Protein 6AKM (pdb70)

Sequence (93 aa):
TMAIEKILTDAKTLLERLREHDAAAESSSLVDQSAALHRRVAAMRREAGTSTMEQLSQYLQEALHREQMLEQKLATLQRRLLAITQEASDTSWQALI

B-factor: mean 65.72, std 31.94, range [19.76, 164.47]

GO terms:
  GO:0035331 negative regulation of hippo signaling (P, IDA)
  GO:0030674 protein-macromolecule adaptor activity (F, IDA)
  GO:0090443 FAR/SIN/STRIPAK complex (C, IDA)
  GO:0005737 cytoplasm (C, EXP)
  GO:0005515 protein binding (F, IPI)
  GO:0005829 cytosol (C, TAS)
  GO:0031267 small GTPase binding (F, IPI)
  GO:0019901 protein kinase binding (F, IPI)

InterPro domains:
  IPR008555 SIKE family [PF05769] (2-187)
  IPR008555 SIKE family [PTHR12186] (1-202)

Radius of gyration: 20.67 Å; Cα contacts (8 Å, |Δi|>4): 55; chains: 2; bounding box: 66×19×20 Å

Structure (mmCIF, N/CA/C/O backbone):
data_6AKM
#
_entry.id   6AKM
#
_cell.length_a   66.763
_cell.length_b   66.763
_cell.length_c   61.353
_cell.angle_alpha   90.00
_cell.angle_beta   90.00
_cell.angle_gamma   120.00
#
_symmetry.space_group_name_H-M   'P 32 2 1'
#
loop_
_entity.id
_entity.type
_entity.pdbx_description
1 polymer 'Suppressor of IKBKE 1'
2 polymer 'Sarcolemmal membrane-associated protein'
3 non-polymer GLYCEROL
4 water water
#
loop_
_atom_site.group_PDB
_atom_site.id
_atom_site.type_symbol
_atom_site.label_atom_id
_atom_site.label_alt_id
_atom_site.label_comp_id
_atom_site.label_asym_id
_atom_site.label_entity_id
_atom_site.label_seq_id
_atom_site.pdbx_PDB_ins_code
_atom_site.Cartn_x
_atom_site.Cartn_y
_atom_site.Cartn_z
_atom_site.occupancy
_atom_site.B_iso_or_equiv
_atom_site.auth_seq_id
_atom_site.auth_comp_id
_atom_site.auth_asym_id
_atom_site.auth_atom_id
_atom_site.pdbx_PDB_model_num
ATOM 1 N N . THR A 1 2 ? -42.300 10.335 19.252 1.00 159.85 2 THR A N 1
ATOM 2 C CA . THR A 1 2 ? -42.474 9.182 20.127 1.00 157.96 2 THR A CA 1
ATOM 3 C C . THR A 1 2 ? -42.260 7.880 19.364 1.00 149.45 2 THR A C 1
ATOM 4 O O . THR A 1 2 ? -41.866 6.866 19.947 1.00 147.50 2 THR A O 1
ATOM 6 N N . MET A 1 3 ? -42.513 7.917 18.057 1.00 147.93 3 MET A N 1
ATOM 7 C CA . MET A 1 3 ? -42.433 6.711 17.249 1.00 143.18 3 MET A CA 1
ATOM 8 C C . MET A 1 3 ? -40.997 6.200 17.179 1.00 134.67 3 MET A C 1
ATOM 9 O O . MET A 1 3 ? -40.030 6.937 17.395 1.00 132.08 3 MET A O 1
ATOM 14 N N . ALA A 1 4 ? -40.915 4.948 16.803 1.00 130.76 4 ALA A N 1
ATOM 15 C CA . ALA A 1 4 ? -39.650 4.204 16.825 1.00 123.36 4 ALA A CA 1
ATOM 16 C C . ALA A 1 4 ? -38.645 4.745 15.823 1.00 118.32 4 ALA A C 1
ATOM 17 O O . ALA A 1 4 ? -37.548 5.115 16.251 1.00 113.45 4 ALA A O 1
ATOM 19 N N . ILE A 1 5 ? -38.985 4.712 14.565 1.00 119.70 5 ILE A N 1
ATOM 20 C CA . ILE A 1 5 ? -38.046 5.100 13.484 1.00 115.01 5 ILE A CA 1
ATOM 21 C C . ILE A 1 5 ? -37.392 6.444 13.764 1.00 114.82 5 ILE A C 1
ATOM 22 O O . ILE A 1 5 ? -36.296 6.592 13.357 1.00 109.96 5 ILE A O 1
ATOM 27 N N . GLU A 1 6 ? -38.019 7.368 14.445 1.00 120.39 6 GLU A N 1
ATOM 28 C CA . GLU A 1 6 ? -37.348 8.646 14.669 1.00 122.17 6 GLU A CA 1
ATOM 29 C C . GLU A 1 6 ? -35.959 8.448 15.280 1.00 117.59 6 GLU A C 1
ATOM 30 O O . GLU A 1 6 ? -35.005 9.138 14.904 1.00 112.08 6 GLU A O 1
ATOM 32 N N . LYS A 1 7 ? -35.824 7.499 16.213 1.00 116.52 7 LYS A N 1
ATOM 33 C CA . LYS A 1 7 ? -34.522 7.170 16.787 1.00 112.59 7 LYS A CA 1
ATOM 34 C C . LYS A 1 7 ? -33.734 6.166 15.950 1.00 106.15 7 LYS A C 1
ATOM 35 O O . LYS A 1 7 ? -32.497 6.200 15.971 1.00 104.24 7 LYS A O 1
ATOM 37 N N . ILE A 1 8 ? -34.402 5.263 15.229 1.00 101.19 8 ILE A N 1
ATOM 38 C CA . ILE A 1 8 ? -33.703 4.385 14.293 1.00 95.06 8 ILE A CA 1
ATOM 39 C C . ILE A 1 8 ? -33.085 5.179 13.150 1.00 96.47 8 ILE A C 1
ATOM 40 O O . ILE A 1 8 ? -31.873 5.090 12.917 1.00 95.15 8 ILE A O 1
ATOM 45 N N . LEU A 1 9 ? -33.895 5.962 12.433 1.00 97.64 9 LEU A N 1
ATOM 46 C CA . LEU A 1 9 ? -33.359 6.722 11.307 1.00 99.69 9 LEU A CA 1
ATOM 47 C C . LEU A 1 9 ? -32.180 7.586 11.735 1.00 94.40 9 LEU A C 1
ATOM 48 O O . LEU A 1 9 ? -31.183 7.684 11.010 1.00 90.02 9 LEU A O 1
ATOM 50 N N . THR A 1 10 ? -32.269 8.215 12.913 1.00 96.59 10 THR A N 1
ATOM 51 C CA . THR A 1 10 ? -31.141 9.004 13.402 1.00 94.62 10 THR A CA 1
ATOM 52 C C . THR A 1 10 ? -29.926 8.121 13.632 1.00 88.36 10 THR A C 1
ATOM 53 O O . THR A 1 10 ? -28.793 8.525 13.347 1.00 84.83 10 THR A O 1
ATOM 57 N N . ASP A 1 11 ? -30.149 6.906 14.146 1.00 87.50 11 ASP A N 1
ATOM 58 C CA . ASP A 1 11 ? -29.044 5.993 14.415 1.00 88.27 11 ASP A CA 1
ATOM 59 C C . ASP A 1 11 ? -28.420 5.493 13.119 1.00 85.35 11 ASP A C 1
ATOM 60 O O . ASP A 1 11 ? -27.187 5.468 12.988 1.00 72.05 11 ASP A O 1
ATOM 65 N N . ALA A 1 12 ? -29.254 5.111 12.144 1.00 78.54 12 ALA A N 1
ATOM 66 C CA . ALA A 1 12 ? -28.725 4.684 10.852 1.00 76.82 12 ALA A CA 1
ATOM 67 C C . ALA A 1 12 ? -27.998 5.825 10.148 1.00 75.72 12 ALA A C 1
ATOM 68 O O . ALA A 1 12 ? -26.940 5.613 9.543 1.00 70.10 12 ALA A O 1
ATOM 70 N N . LYS A 1 13 ? -28.550 7.043 10.211 1.00 78.61 13 LYS A N 1
ATOM 71 C CA . LYS A 1 13 ? -27.855 8.191 9.634 1.00 78.89 13 LYS A CA 1
ATOM 72 C C . LYS A 1 13 ? -26.531 8.450 10.349 1.00 75.31 13 LYS A C 1
ATOM 73 O O . LYS A 1 13 ? -25.542 8.843 9.718 1.00 72.50 13 LYS A O 1
ATOM 75 N N . THR A 1 14 ? -26.498 8.245 11.668 1.00 74.92 14 THR A N 1
ATOM 76 C CA . THR A 1 14 ? -25.273 8.473 12.427 1.00 78.65 14 THR A CA 1
ATOM 77 C C . THR A 1 14 ? -24.253 7.375 12.145 1.00 66.96 14 THR A C 1
ATOM 78 O O . THR A 1 14 ? -23.073 7.654 11.907 1.00 64.04 14 THR A O 1
ATOM 82 N N . LEU A 1 15 ? -24.706 6.118 12.189 1.00 66.44 15 LEU A N 1
ATOM 83 C CA . LEU A 1 15 ? -23.925 4.965 11.748 1.00 60.16 15 LEU A CA 1
ATOM 84 C C . LEU A 1 15 ? -23.278 5.212 10.393 1.00 69.47 15 LEU A C 1
ATOM 85 O O . LEU A 1 15 ? -22.070 5.000 10.214 1.00 57.86 15 LEU A O 1
ATOM 90 N N . LEU A 1 16 ? -23.991 5.673 9.397 1.00 61.06 16 LEU A N 1
ATOM 91 C CA . LEU A 1 16 ? -23.343 5.843 8.083 1.00 59.97 16 LEU A CA 1
ATOM 92 C C . LEU A 1 16 ? -22.408 7.029 8.131 1.00 68.76 16 LEU A C 1
ATOM 93 O O . LEU A 1 16 ? -21.429 6.986 7.490 1.00 58.49 16 LEU A O 1
ATOM 98 N N . GLU A 1 17 ? -22.720 8.044 8.833 1.00 64.27 17 GLU A N 1
ATOM 99 C CA . GLU A 1 17 ? -21.744 9.128 8.796 1.00 66.36 17 GLU A CA 1
ATOM 100 C C . GLU A 1 17 ? -20.447 8.743 9.512 1.00 67.45 17 GLU A C 1
ATOM 101 O O . GLU A 1 17 ? -19.359 9.121 9.073 1.00 58.24 17 GLU A O 1
ATOM 107 N N . ARG A 1 18 ? -20.526 8.011 10.620 1.00 57.26 18 ARG A N 1
ATOM 108 C CA . ARG A 1 18 ? -19.292 7.611 11.284 1.00 59.85 18 ARG A CA 1
ATOM 109 C C . ARG A 1 18 ? -18.500 6.657 10.414 1.00 58.17 18 ARG A C 1
ATOM 110 O O . ARG A 1 18 ? -17.269 6.713 10.397 1.00 58.09 18 ARG A O 1
ATOM 118 N N . LEU A 1 19 ? -19.186 5.780 9.675 1.00 54.03 19 LEU A N 1
ATOM 119 C CA . LEU A 1 19 ? -18.473 4.891 8.767 1.00 56.67 19 LEU A CA 1
ATOM 120 C C . LEU A 1 19 ? -17.736 5.690 7.703 1.00 55.98 19 LEU A C 1
ATOM 121 O O . LEU A 1 19 ? -16.614 5.347 7.324 1.00 44.07 19 LEU A O 1
ATOM 126 N N . ARG A 1 20 ? -18.334 6.779 7.234 1.00 51.48 20 ARG A N 1
ATOM 127 C CA . ARG A 1 20 ? -17.674 7.580 6.211 1.00 56.42 20 ARG A CA 1
ATOM 128 C C . ARG A 1 20 ? -16.408 8.234 6.750 1.00 66.19 20 ARG A C 1
ATOM 129 O O . ARG A 1 20 ? -15.346 8.158 6.119 1.00 59.73 20 ARG A O 1
ATOM 137 N N . GLU A 1 21 ? -16.488 8.873 7.924 1.00 60.42 21 GLU A N 1
ATOM 138 C CA . GLU A 1 21 ? -15.298 9.551 8.421 1.00 63.68 21 GLU A CA 1
ATOM 139 C C . GLU A 1 21 ? -14.247 8.550 8.877 1.00 55.37 21 GLU A C 1
ATOM 140 O O . GLU A 1 21 ? -13.053 8.862 8.883 1.00 47.32 21 GLU A O 1
ATOM 146 N N . HIS A 1 22 ? -14.658 7.338 9.240 1.00 47.60 22 HIS A N 1
ATOM 147 C CA . HIS A 1 22 ? -13.654 6.375 9.653 1.00 42.80 22 HIS A CA 1
ATOM 148 C C . HIS A 1 22 ? -13.084 5.626 8.459 1.00 47.12 22 HIS A C 1
ATOM 149 O O . HIS A 1 22 ? -11.940 5.158 8.515 1.00 43.45 22 HIS A O 1
ATOM 156 N N . ASP A 1 23 ? -13.851 5.520 7.374 1.00 46.15 23 ASP A N 1
ATOM 157 C CA . ASP A 1 23 ? -13.286 5.027 6.128 1.00 42.04 23 ASP A CA 1
ATOM 158 C C . ASP A 1 23 ? -12.238 5.993 5.592 1.00 50.47 23 ASP A C 1
ATOM 159 O O . ASP A 1 23 ? -11.207 5.565 5.061 1.00 44.13 23 ASP A O 1
ATOM 164 N N . ALA A 1 24 ? -12.450 7.296 5.772 1.00 48.65 24 ALA A N 1
ATOM 165 C CA . ALA A 1 24 ? -11.382 8.243 5.468 1.00 44.36 24 ALA A CA 1
ATOM 166 C C . ALA A 1 24 ? -10.190 8.042 6.394 1.00 51.02 24 ALA A C 1
ATOM 167 O O . ALA A 1 24 ? -9.037 8.081 5.951 1.00 58.45 24 ALA A O 1
ATOM 169 N N . ALA A 1 25 ? -10.441 7.833 7.687 1.00 51.22 25 ALA A N 1
ATOM 170 C CA . ALA A 1 25 ? -9.332 7.604 8.608 1.00 46.41 25 ALA A CA 1
ATOM 171 C C . ALA A 1 25 ? -8.504 6.401 8.177 1.00 39.86 25 ALA A C 1
ATOM 172 O O . ALA A 1 25 ? -7.272 6.415 8.274 1.00 41.28 25 ALA A O 1
ATOM 174 N N . ALA A 1 26 ? -9.164 5.345 7.706 1.00 37.39 26 ALA A N 1
ATOM 175 C CA . ALA A 1 26 ? -8.420 4.184 7.244 1.00 38.52 26 ALA A CA 1
ATOM 176 C C . ALA A 1 26 ? -7.607 4.525 6.009 1.00 37.99 26 ALA A C 1
ATOM 177 O O . ALA A 1 26 ? -6.513 3.986 5.813 1.00 34.76 26 ALA A O 1
ATOM 179 N N . GLU A 1 27 ? -8.138 5.403 5.161 1.00 34.54 27 GLU A N 1
ATOM 180 C CA . GLU A 1 27 ? -7.390 5.822 3.988 1.00 38.04 27 GLU A CA 1
ATOM 181 C C . GLU A 1 27 ? -6.107 6.528 4.386 1.00 39.62 27 GLU A C 1
ATOM 182 O O . GLU A 1 27 ? -5.046 6.279 3.795 1.00 35.62 27 GLU A O 1
ATOM 188 N N A SER A 1 28 ? -6.162 7.414 5.383 0.37 36.68 28 SER A N 1
ATOM 189 N N B SER A 1 28 ? -6.161 7.418 5.379 0.38 36.72 28 S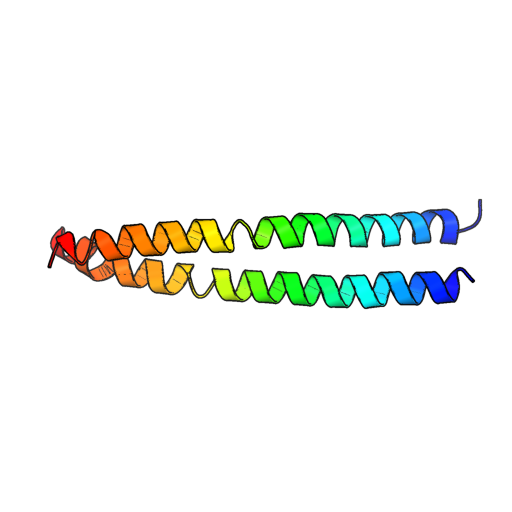ER A N 1
ATOM 190 N N C SER A 1 28 ? -6.164 7.409 5.387 0.25 36.45 28 SER A N 1
ATOM 191 C CA A SER A 1 28 ? -4.947 8.072 5.841 0.37 34.56 28 SER A CA 1
ATOM 192 C CA B SER A 1 28 ? -4.940 8.070 5.831 0.38 34.52 28 SER A CA 1
ATOM 193 C CA C SER A 1 28 ? -4.952 8.073 5.844 0.25 34.83 28 SER A CA 1
ATOM 194 C C A SER A 1 28 ? -3.992 7.081 6.494 0.37 31.98 28 SER A C 1
ATOM 195 C C B SER A 1 28 ? -3.990 7.077 6.487 0.38 31.92 28 SER A C 1
ATOM 196 C C C SER A 1 28 ? -3.994 7.085 6.496 0.25 32.31 28 SER A C 1
ATOM 197 O O A SER A 1 28 ? -2.772 7.261 6.424 0.37 34.95 28 SER A O 1
ATOM 198 O O B SER A 1 28 ? -2.769 7.250 6.412 0.38 34.91 28 SER A O 1
ATOM 199 O O C SER A 1 28 ? -2.775 7.270 6.430 0.25 34.41 28 SER A O 1
ATOM 206 N N . LEU A 1 29 ? -4.524 6.034 7.133 1.00 27.65 29 LEU A N 1
ATOM 207 C CA . LEU A 1 29 ? -3.662 4.987 7.663 1.00 27.98 29 LEU A CA 1
ATOM 208 C C . LEU A 1 29 ? -2.915 4.274 6.553 1.00 25.11 29 LEU A C 1
ATOM 209 O O . LEU A 1 29 ? -1.734 3.934 6.715 1.00 25.11 29 LEU A O 1
ATOM 214 N N . VAL A 1 30 ? -3.586 4.040 5.417 1.00 24.70 30 VAL A N 1
ATOM 215 C CA . VAL A 1 30 ? -2.918 3.362 4.316 1.00 25.11 30 VAL A CA 1
ATOM 216 C C . VAL A 1 30 ? -1.685 4.152 3.923 1.00 27.74 30 VAL A C 1
ATOM 217 O O . VAL A 1 30 ? -0.574 3.608 3.849 1.00 31.54 30 VAL A O 1
ATOM 221 N N . ASP A 1 31 ? -1.840 5.476 3.802 1.00 26.98 31 ASP A N 1
ATOM 222 C CA . ASP A 1 31 ? -0.715 6.301 3.378 1.00 27.86 31 ASP A CA 1
ATOM 223 C C . ASP A 1 31 ? 0.341 6.388 4.467 1.00 24.82 31 ASP A C 1
ATOM 224 O O . ASP A 1 31 ? 1.541 6.395 4.163 1.00 28.38 31 ASP A O 1
ATOM 229 N N . GLN A 1 32 ? -0.085 6.412 5.741 1.00 23.73 32 GLN A N 1
ATOM 230 C CA . GLN A 1 32 ? 0.866 6.345 6.850 1.00 25.76 32 GLN A CA 1
ATOM 231 C C . GLN A 1 32 ? 1.751 5.110 6.715 1.00 26.54 32 GLN A C 1
ATOM 232 O O . GLN A 1 32 ? 2.987 5.188 6.770 1.00 28.84 32 GLN A O 1
ATOM 238 N N . SER A 1 33 ? 1.128 3.947 6.532 1.00 24.67 33 SER A N 1
ATOM 239 C CA . SER A 1 33 ? 1.932 2.727 6.523 1.00 31.13 33 SER A CA 1
ATOM 240 C C . SER A 1 33 ? 2.759 2.619 5.256 1.00 19.76 33 SER A C 1
ATOM 241 O O . SER A 1 33 ? 3.847 2.051 5.293 1.00 25.47 33 SER A O 1
ATOM 244 N N . ALA A 1 34 ? 2.266 3.169 4.139 1.00 21.10 34 ALA A N 1
ATOM 245 C CA . ALA A 1 34 ? 3.055 3.214 2.912 1.00 24.69 34 ALA A CA 1
ATOM 246 C C . ALA A 1 34 ? 4.308 4.059 3.095 1.00 30.91 34 ALA A C 1
ATOM 247 O O . ALA A 1 34 ? 5.389 3.673 2.631 1.00 26.27 34 ALA A O 1
ATOM 249 N N . ALA A 1 35 ? 4.185 5.207 3.777 1.00 29.46 35 ALA A N 1
ATOM 250 C CA . ALA A 1 35 ? 5.361 6.042 4.051 1.00 34.66 35 ALA A CA 1
ATOM 251 C C . ALA A 1 35 ? 6.346 5.301 4.937 1.00 32.95 35 ALA A C 1
ATOM 252 O O . ALA A 1 35 ? 7.566 5.386 4.746 1.00 28.97 35 ALA A O 1
ATOM 254 N N . LEU A 1 36 ? 5.829 4.563 5.910 1.00 25.55 36 LEU A N 1
ATOM 255 C CA . LEU A 1 36 ? 6.691 3.742 6.746 1.00 30.45 36 LEU A CA 1
ATOM 256 C C . LEU A 1 36 ? 7.356 2.649 5.924 1.00 26.71 36 LEU A C 1
ATOM 257 O O . LEU A 1 36 ? 8.557 2.397 6.071 1.00 29.05 36 LEU A O 1
ATOM 262 N N . HIS A 1 37 ? 6.590 1.996 5.045 1.00 27.64 37 HIS A N 1
ATOM 263 C CA . HIS A 1 37 ? 7.178 1.001 4.163 1.00 25.38 37 HIS A CA 1
ATOM 264 C C . H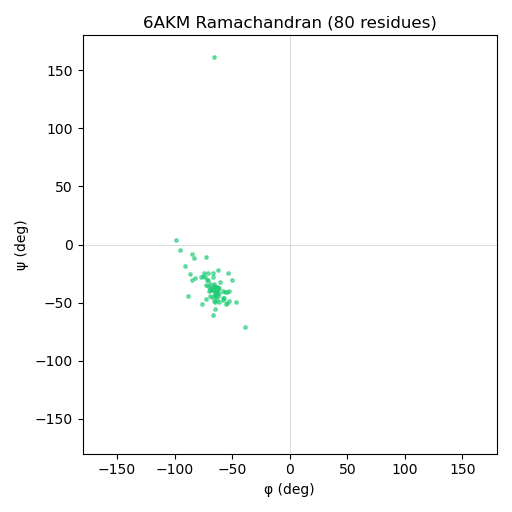IS A 1 37 ? 8.339 1.607 3.383 1.00 36.84 37 HIS A C 1
ATOM 265 O O . HIS A 1 37 ? 9.437 1.043 3.337 1.00 31.76 37 HIS A O 1
ATOM 272 N N . ARG A 1 38 ? 8.102 2.766 2.756 1.00 28.82 38 ARG A N 1
ATOM 273 C CA . ARG A 1 38 ? 9.160 3.417 1.990 1.00 39.69 38 ARG A CA 1
ATOM 274 C C . ARG A 1 38 ? 10.383 3.666 2.859 1.00 34.39 38 ARG A C 1
ATOM 275 O O . ARG A 1 38 ? 11.522 3.474 2.417 1.00 37.30 38 ARG A O 1
ATOM 283 N N . ARG A 1 39 ? 10.170 4.089 4.103 1.00 29.24 39 ARG A N 1
ATOM 284 C CA . ARG A 1 39 ? 11.324 4.411 4.925 1.00 29.61 39 ARG A CA 1
ATOM 285 C C . ARG A 1 39 ? 12.096 3.147 5.297 1.00 32.83 39 ARG A C 1
ATOM 286 O O . ARG A 1 39 ? 13.328 3.140 5.249 1.00 37.80 39 ARG A O 1
ATOM 294 N N . VAL A 1 40 ? 11.396 2.055 5.618 1.00 35.36 40 VAL A N 1
ATOM 295 C CA . VAL A 1 40 ? 12.089 0.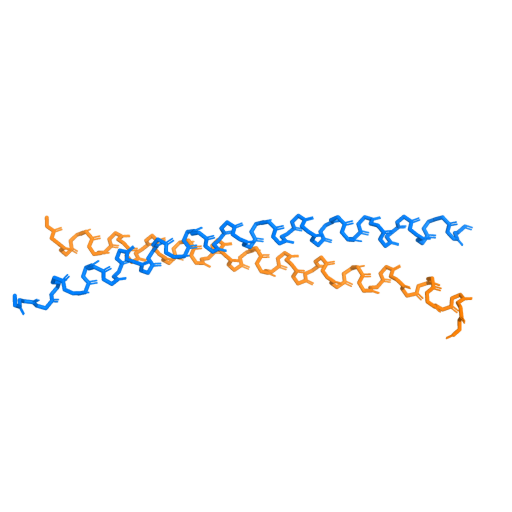817 5.976 1.00 34.55 40 VAL A CA 1
ATOM 296 C C . VAL A 1 40 ? 12.829 0.247 4.767 1.00 42.94 40 VAL A C 1
ATOM 297 O O . VAL A 1 40 ? 13.964 -0.226 4.885 1.00 38.47 40 VAL A O 1
ATOM 301 N N . ALA A 1 41 ? 12.222 0.322 3.580 1.00 38.63 41 ALA A N 1
ATOM 302 C CA . ALA A 1 41 ? 12.880 -0.195 2.386 1.00 36.68 41 ALA A CA 1
ATOM 303 C C . ALA A 1 41 ? 14.109 0.634 2.032 1.00 39.38 41 ALA A C 1
ATOM 304 O O . ALA A 1 41 ? 15.127 0.091 1.582 1.00 48.29 41 ALA A O 1
ATOM 306 N N . ALA A 1 42 ? 14.033 1.949 2.228 1.00 36.48 42 ALA A N 1
ATOM 307 C CA . ALA A 1 42 ? 15.182 2.803 1.949 1.00 46.41 42 ALA A CA 1
ATOM 308 C C . ALA A 1 42 ? 16.313 2.575 2.951 1.00 51.66 42 ALA A C 1
ATOM 309 O O . ALA A 1 42 ? 17.489 2.669 2.579 1.00 57.62 42 ALA A O 1
ATOM 311 N N . MET A 1 43 ? 15.990 2.277 4.216 1.00 50.42 43 MET A N 1
ATOM 312 C CA . MET A 1 43 ? 17.039 1.882 5.154 1.00 53.94 43 MET A CA 1
ATOM 313 C C . MET A 1 43 ? 17.703 0.590 4.694 1.00 56.08 43 MET A C 1
ATOM 314 O O . MET A 1 43 ? 18.928 0.452 4.766 1.00 59.22 43 MET A O 1
ATOM 319 N N A ARG A 1 44 ? 16.953 -0.339 4.171 0.51 60.35 44 ARG A N 1
ATOM 320 N N B ARG A 1 44 ? 16.951 -0.338 4.168 0.49 60.27 44 ARG A N 1
ATOM 321 C CA A ARG A 1 44 ? 17.579 -1.605 3.741 0.51 60.89 44 ARG A CA 1
ATOM 322 C CA B ARG A 1 44 ? 17.554 -1.617 3.735 0.49 60.97 44 ARG A CA 1
ATOM 323 C C A ARG A 1 44 ? 18.436 -1.367 2.504 0.51 66.09 44 ARG A C 1
ATOM 324 C C B ARG A 1 44 ? 18.419 -1.391 2.498 0.49 66.04 44 ARG A C 1
ATOM 325 O O A ARG A 1 44 ? 19.633 -1.512 2.610 0.51 68.45 44 ARG A O 1
ATOM 326 O O B ARG A 1 44 ? 19.618 -1.532 2.621 0.49 68.43 44 ARG A O 1
ATOM 341 N N . GLU A 1 45 ? 17.908 -0.682 1.529 1.00 62.75 45 GLU A N 1
ATOM 342 C CA . GLU A 1 45 ? 18.727 -0.446 0.344 1.00 71.00 45 GLU A CA 1
ATOM 343 C C . GLU A 1 45 ? 19.968 0.379 0.671 1.00 76.82 45 GLU A C 1
ATOM 344 O O . GLU A 1 45 ? 21.032 0.157 0.076 1.00 79.35 45 GLU A O 1
ATOM 346 N N . ALA A 1 46 ? 19.866 1.323 1.614 1.00 72.87 46 ALA A N 1
ATOM 347 C CA . ALA A 1 46 ? 21.045 2.082 2.027 1.00 73.27 46 ALA A CA 1
ATOM 348 C C . ALA A 1 46 ? 22.003 1.256 2.875 1.00 75.22 46 ALA A C 1
ATOM 349 O O . ALA A 1 46 ? 23.127 1.707 3.127 1.00 86.73 46 ALA A O 1
ATOM 351 N N . GLY A 1 47 ? 21.590 0.073 3.321 1.00 68.99 47 GLY A N 1
ATOM 352 C CA . GLY A 1 47 ? 22.474 -0.882 3.954 1.00 78.50 47 GLY A CA 1
ATOM 353 C C . GLY A 1 47 ? 22.974 -1.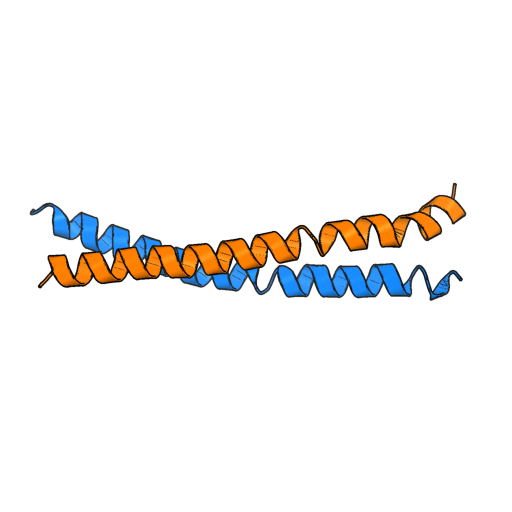987 3.048 1.00 85.04 47 GLY A C 1
ATOM 354 O O . GLY A 1 47 ? 23.673 -2.888 3.527 1.00 90.94 47 GLY A O 1
ATOM 355 N N . THR A 1 48 ? 22.642 -1.953 1.759 1.00 89.11 48 THR A N 1
ATOM 356 C CA . THR A 1 48 ? 23.029 -2.995 0.809 1.00 95.10 48 THR A CA 1
ATOM 357 C C . THR A 1 48 ? 24.228 -2.544 -0.022 1.00 88.90 48 THR A C 1
ATOM 358 O O . THR A 1 48 ? 25.238 -3.242 -0.095 1.00 98.20 48 THR A O 1
ATOM 362 N N . SER B 2 1 ? -40.667 8.569 1.704 1.00 153.83 163 SER B N 1
ATOM 363 C CA . SER B 2 1 ? -40.884 7.320 2.420 1.00 152.72 163 SER B CA 1
ATOM 364 C C . SER B 2 1 ? -39.687 6.999 3.296 1.00 144.23 163 SER B C 1
ATOM 365 O O . SER B 2 1 ? -38.552 6.957 2.820 1.00 138.44 163 SER B O 1
ATOM 368 N N . THR B 2 2 ? -39.935 6.768 4.585 1.00 143.90 164 THR B N 1
ATOM 369 C CA . THR B 2 2 ? -38.827 6.455 5.478 1.00 136.55 164 THR B CA 1
ATOM 370 C C . THR B 2 2 ? -38.299 5.039 5.260 1.00 133.00 164 THR B C 1
ATOM 371 O O . THR B 2 2 ? -37.116 4.782 5.496 1.00 126.27 164 THR B O 1
ATOM 375 N N . MET B 2 3 ? -39.139 4.113 4.801 1.00 137.82 165 MET B N 1
ATOM 376 C CA . MET B 2 3 ? -38.671 2.747 4.597 1.00 135.29 165 MET B CA 1
ATOM 377 C C . MET B 2 3 ? -38.002 2.533 3.245 1.00 133.23 165 MET B C 1
ATOM 378 O O . MET B 2 3 ? -37.465 1.445 2.997 1.00 130.84 165 MET B O 1
ATOM 383 N N . GLU B 2 4 ? -38.055 3.522 2.360 1.00 134.79 166 GLU B N 1
ATOM 384 C CA . GLU B 2 4 ? -37.167 3.559 1.214 1.00 131.77 166 GLU B CA 1
ATOM 385 C C . GLU B 2 4 ? -35.886 4.316 1.516 1.00 124.52 166 GLU B C 1
ATOM 386 O O . GLU B 2 4 ? -34.905 4.144 0.794 1.00 120.58 166 GLU B O 1
ATOM 388 N N . GLN B 2 5 ? -35.880 5.137 2.566 1.00 123.19 167 GLN B N 1
ATOM 389 C CA . GLN B 2 5 ? -34.743 5.962 2.940 1.00 117.30 167 GLN B CA 1
ATOM 390 C C . GLN B 2 5 ? -33.805 5.208 3.878 1.00 111.05 167 GLN B C 1
ATOM 391 O O . GLN B 2 5 ? -32.576 5.248 3.711 1.00 105.32 167 GLN B O 1
ATOM 397 N N . LEU B 2 6 ? -34.385 4.517 4.859 1.00 112.64 168 LEU B N 1
ATOM 398 C CA . LEU B 2 6 ? -33.759 3.392 5.535 1.00 108.68 168 LEU B CA 1
ATOM 399 C C . LEU B 2 6 ? -32.965 2.510 4.593 1.00 106.66 168 LEU B C 1
ATOM 400 O O . LEU B 2 6 ? -31.729 2.480 4.647 1.00 99.67 168 LEU B O 1
ATOM 405 N N . SER B 2 7 ? -33.684 1.771 3.745 1.00 110.05 169 SER B N 1
ATOM 406 C CA . SER B 2 7 ? -33.076 0.756 2.895 1.00 109.72 169 SER B CA 1
ATOM 407 C C . SER B 2 7 ? -31.924 1.339 2.082 1.00 103.76 169 SER B C 1
ATOM 408 O O . SER B 2 7 ? -31.013 0.606 1.684 1.00 100.32 169 SER B O 1
ATOM 411 N N . GLN B 2 8 ? -31.946 2.658 1.856 1.00 104.00 170 GLN B N 1
ATOM 412 C CA . GLN B 2 8 ? -30.811 3.323 1.222 1.00 99.71 170 GLN B CA 1
ATOM 413 C C . GLN B 2 8 ? -29.652 3.494 2.202 1.00 93.08 170 GLN B C 1
ATOM 414 O O . GLN B 2 8 ? -28.515 3.128 1.890 1.00 88.51 170 GLN B O 1
ATOM 416 N N . TYR B 2 9 ? -29.922 4.061 3.386 1.00 92.99 171 TYR B N 1
ATOM 417 C CA . TYR B 2 9 ? -28.891 4.244 4.407 1.00 87.60 171 TYR B CA 1
ATOM 418 C C . TYR B 2 9 ? -28.165 2.937 4.694 1.00 90.66 171 TYR B C 1
ATOM 419 O O . TYR B 2 9 ? -26.928 2.885 4.722 1.00 78.92 171 TYR B O 1
ATOM 428 N N . LEU B 2 10 ? -28.929 1.867 4.915 1.00 87.00 172 LEU B N 1
ATOM 429 C CA . LEU B 2 10 ? -28.326 0.582 5.244 1.00 84.51 172 LEU B CA 1
ATOM 430 C C . LEU B 2 10 ? -27.508 0.044 4.080 1.00 84.09 172 LEU B C 1
ATOM 431 O O . LEU B 2 10 ? -26.352 -0.358 4.256 1.00 77.66 172 LEU B O 1
ATOM 436 N N . GLN B 2 11 ? -28.096 0.021 2.882 1.00 86.02 173 GLN B N 1
ATOM 437 C CA . GLN B 2 11 ? -27.366 -0.485 1.726 1.00 85.39 173 GLN B CA 1
ATOM 438 C C . GLN B 2 11 ? -26.101 0.328 1.455 1.00 79.55 173 GLN B C 1
ATOM 439 O O . GLN B 2 11 ? -25.103 -0.218 0.970 1.00 76.60 173 GLN B O 1
ATOM 445 N N . GLU B 2 12 ? -26.123 1.625 1.755 1.00 78.85 174 GLU B N 1
ATOM 446 C CA . GLU B 2 12 ? -24.943 2.448 1.566 1.00 74.49 174 GLU B CA 1
ATOM 447 C C . GLU B 2 12 ? -23.969 2.330 2.732 1.00 69.43 174 GLU B C 1
ATOM 448 O O . GLU B 2 12 ? -22.757 2.467 2.531 1.00 67.88 174 GLU B O 1
ATOM 452 N N . ALA B 2 13 ? -24.468 2.055 3.938 1.00 70.08 175 ALA B N 1
ATOM 453 C CA . ALA B 2 13 ? -23.581 1.724 5.043 1.00 66.09 175 ALA B CA 1
ATOM 454 C C . ALA B 2 13 ? -22.876 0.396 4.794 1.00 68.40 175 ALA B C 1
ATOM 455 O O . ALA B 2 13 ? -21.689 0.247 5.111 1.00 59.89 175 ALA B O 1
ATOM 457 N N . LEU B 2 14 ? -23.581 -0.578 4.211 1.00 67.36 176 LEU B N 1
ATOM 458 C CA . LEU B 2 14 ? -22.912 -1.825 3.856 1.00 66.14 176 LEU B CA 1
ATOM 459 C C . LEU B 2 14 ? -21.855 -1.592 2.784 1.00 71.26 176 LEU B C 1
ATOM 460 O O . LEU B 2 14 ? -20.755 -2.155 2.852 1.00 64.90 176 LEU B O 1
ATOM 465 N N . HIS B 2 15 ? -22.158 -0.758 1.793 1.00 64.97 177 HIS B N 1
ATOM 466 C CA . HIS B 2 15 ? -21.169 -0.483 0.766 1.00 66.84 177 HIS B CA 1
ATOM 467 C C . HIS B 2 15 ? -19.941 0.197 1.361 1.00 65.90 177 HIS B C 1
ATOM 468 O O . HIS B 2 15 ? -18.801 -0.206 1.094 1.00 54.77 177 HIS B O 1
ATOM 475 N N . ARG B 2 16 ? -20.154 1.225 2.185 1.00 62.22 178 ARG B N 1
ATOM 476 C CA . ARG B 2 16 ? -19.021 1.956 2.736 1.00 59.70 178 ARG B CA 1
ATOM 477 C C . ARG B 2 16 ? -18.208 1.084 3.676 1.00 54.45 178 ARG B C 1
ATOM 478 O O . ARG B 2 16 ? -16.991 1.282 3.814 1.00 54.30 178 ARG B O 1
ATOM 486 N N . GLU B 2 17 ? -18.847 0.100 4.302 1.00 51.62 179 GLU B N 1
ATOM 487 C CA . GLU B 2 17 ? -18.114 -0.764 5.210 1.00 57.52 179 GLU B CA 1
ATOM 488 C C . GLU B 2 17 ? -17.273 -1.777 4.434 1.00 57.64 179 GLU B C 1
ATOM 489 O O . GLU B 2 17 ? -16.222 -2.209 4.913 1.00 52.08 179 GLU B O 1
ATOM 495 N N . GLN B 2 18 ? -17.695 -2.154 3.226 1.00 50.42 180 GLN B N 1
ATOM 496 C CA . GLN B 2 18 ? -16.808 -2.951 2.379 1.00 59.24 180 GLN B CA 1
ATOM 497 C C . GLN B 2 18 ? -15.633 -2.125 1.857 1.00 55.63 180 GLN B C 1
ATOM 498 O O . GLN B 2 18 ? -14.553 -2.677 1.610 1.00 54.30 180 GLN B O 1
ATOM 504 N N . MET B 2 19 ? -15.833 -0.818 1.659 1.00 47.96 181 MET B N 1
ATOM 505 C CA . MET B 2 19 ? -14.728 0.083 1.338 1.00 48.70 181 MET B CA 1
ATOM 506 C C . MET B 2 19 ? -13.714 0.091 2.470 1.00 48.53 181 MET B C 1
ATOM 507 O O . MET B 2 19 ? -12.512 -0.08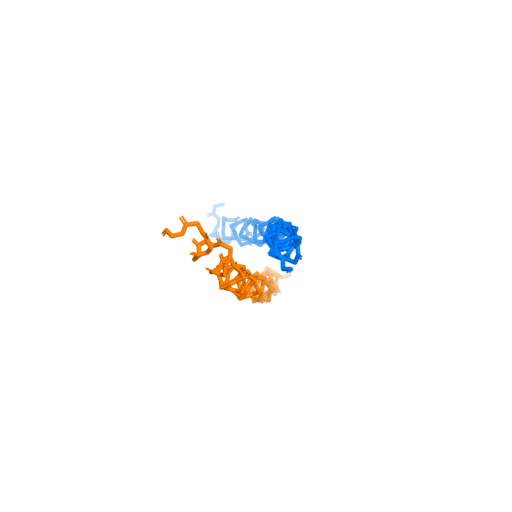8 2.252 1.00 43.61 181 MET B O 1
ATOM 512 N N . LEU B 2 20 ? -14.202 0.266 3.698 1.00 39.87 182 LEU B N 1
ATOM 513 C CA . LEU B 2 20 ? -13.331 0.268 4.858 1.00 37.81 182 LEU B CA 1
ATOM 514 C C . LEU B 2 20 ? -12.535 -1.029 4.950 1.00 37.95 182 LEU B C 1
ATOM 515 O O . LEU B 2 20 ? -11.319 -0.994 5.165 1.00 43.06 182 LEU B O 1
ATOM 520 N N . GLU B 2 21 ? -13.197 -2.179 4.770 1.00 42.71 183 GLU B N 1
ATOM 521 C CA . GLU B 2 21 ? -12.491 -3.455 4.874 1.00 43.47 183 GLU B CA 1
ATOM 522 C C . GLU B 2 21 ? -11.394 -3.568 3.818 1.00 43.85 183 GLU B C 1
ATOM 523 O O . GLU B 2 21 ? -10.306 -4.084 4.096 1.00 44.35 183 GLU B O 1
ATOM 529 N N . GLN B 2 22 ? -11.650 -3.072 2.646 1.00 37.24 184 GLN B N 1
ATOM 530 C CA . GLN B 2 22 ? -10.647 -3.106 1.578 1.00 38.33 184 GLN B CA 1
ATOM 531 C C . GLN B 2 22 ? -9.454 -2.274 2.036 1.00 42.95 184 GLN B C 1
ATOM 532 O O . GLN B 2 22 ? -8.406 -2.670 1.769 1.00 40.70 184 GLN B O 1
ATOM 538 N N . LYS B 2 23 ? -9.652 -1.198 2.724 1.00 33.12 185 LYS B N 1
ATOM 539 C CA . LYS B 2 23 ? -8.501 -0.462 3.236 1.00 35.24 185 LYS B CA 1
ATOM 540 C C . LYS B 2 23 ? -7.799 -1.245 4.333 1.00 28.44 185 LYS B C 1
ATOM 541 O O . LYS B 2 23 ? -6.560 -1.280 4.376 1.00 29.70 185 LYS B O 1
ATOM 547 N N . LEU B 2 24 ? -8.556 -1.913 5.211 1.00 30.02 186 LEU B N 1
ATOM 548 C CA . LEU B 2 24 ? -7.903 -2.689 6.266 1.00 34.62 186 LEU B CA 1
ATOM 549 C C . LEU B 2 24 ? -7.078 -3.820 5.673 1.00 42.72 186 LEU B C 1
ATOM 550 O O . LEU B 2 24 ? -5.977 -4.117 6.156 1.00 35.00 186 LEU B O 1
ATOM 555 N N . ALA B 2 25 ? -7.595 -4.461 4.617 1.00 30.39 187 ALA B N 1
ATOM 556 C CA . ALA B 2 25 ? -6.838 -5.529 3.974 1.00 35.72 187 ALA B CA 1
ATOM 557 C C . ALA B 2 25 ? -5.560 -4.982 3.338 1.00 28.92 187 ALA B C 1
ATOM 558 O O . ALA B 2 25 ? -4.509 -5.624 3.385 1.00 36.26 187 ALA B O 1
ATOM 560 N N . THR B 2 26 ? -5.621 -3.788 2.759 1.00 28.02 188 THR B N 1
ATOM 561 C CA . THR B 2 26 ? -4.408 -3.183 2.221 1.00 29.81 188 THR B CA 1
ATOM 562 C C . THR B 2 26 ? -3.422 -2.876 3.337 1.00 27.38 188 THR B C 1
ATOM 563 O O . THR B 2 26 ? -2.214 -3.083 3.190 1.00 25.22 188 THR B O 1
ATOM 567 N N . LEU B 2 27 ? -3.926 -2.394 4.465 1.00 26.38 189 LEU B N 1
ATOM 568 C CA . LEU B 2 27 ? -3.067 -2.168 5.618 1.00 23.37 189 LEU B CA 1
ATOM 569 C C . LEU B 2 27 ? -2.363 -3.442 6.044 1.00 23.80 18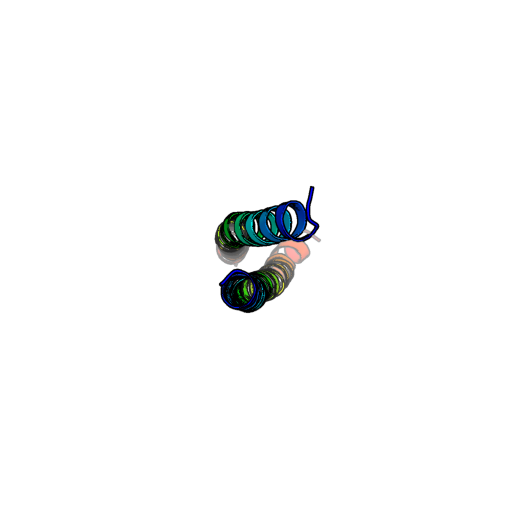9 LEU B C 1
ATO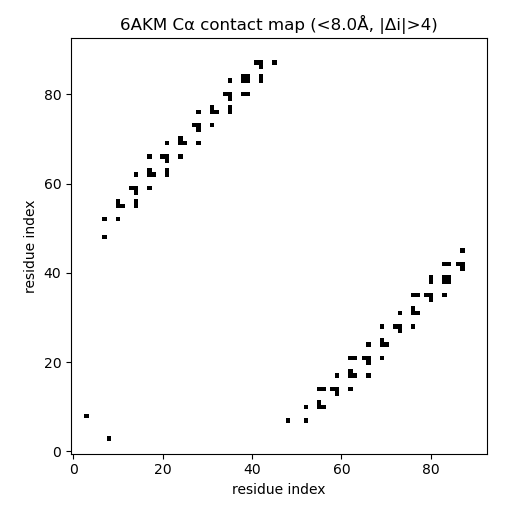M 570 O O . LEU B 2 27 ? -1.153 -3.437 6.286 1.00 23.15 189 LEU B O 1
ATOM 575 N N . GLN B 2 28 ? -3.113 -4.546 6.162 1.00 25.40 190 GLN B N 1
ATOM 576 C CA . GLN B 2 28 ? -2.502 -5.790 6.621 1.00 27.90 190 GLN B CA 1
ATOM 577 C C . GLN B 2 28 ? -1.323 -6.171 5.739 1.00 27.41 190 GLN B C 1
ATOM 578 O O . GLN B 2 28 ? -0.260 -6.546 6.241 1.00 27.97 190 GLN B O 1
ATOM 584 N N A ARG B 2 29 ? -1.491 -6.076 4.418 0.50 26.28 191 ARG B N 1
ATOM 585 N N B ARG B 2 29 ? -1.490 -6.064 4.420 0.50 26.26 191 ARG B N 1
ATOM 586 C CA A ARG B 2 29 ? -0.423 -6.463 3.508 0.50 26.52 191 ARG B CA 1
ATOM 587 C CA B ARG B 2 29 ? -0.433 -6.460 3.503 0.50 26.53 191 ARG B CA 1
ATOM 588 C C A ARG B 2 29 ? 0.723 -5.460 3.520 0.50 30.81 191 ARG B C 1
ATOM 589 C C B ARG B 2 29 ? 0.715 -5.458 3.491 0.50 30.67 191 ARG B C 1
ATOM 590 O O A ARG B 2 29 ? 1.889 -5.858 3.406 0.50 29.76 191 ARG B O 1
ATOM 591 O O B ARG B 2 29 ? 1.877 -5.856 3.341 0.50 30.21 191 ARG B O 1
ATOM 606 N N . LEU B 2 30 ? 0.427 -4.166 3.672 1.00 23.90 192 LEU B N 1
ATOM 607 C CA . LEU B 2 30 ? 1.507 -3.190 3.738 1.00 24.43 192 LEU B CA 1
ATOM 608 C C . LEU B 2 30 ? 2.346 -3.402 4.988 1.00 28.33 192 LEU B C 1
ATOM 609 O O . LEU B 2 30 ? 3.580 -3.307 4.940 1.00 23.38 192 LEU B O 1
ATOM 614 N N . LEU B 2 31 ? 1.693 -3.700 6.117 1.00 22.52 193 LEU B N 1
ATOM 615 C CA . LEU B 2 31 ? 2.444 -3.964 7.337 1.00 27.32 193 LEU B CA 1
ATOM 616 C C . LEU B 2 31 ? 3.274 -5.234 7.201 1.00 35.79 193 LEU B C 1
ATOM 617 O O . LEU B 2 31 ? 4.422 -5.275 7.654 1.00 24.97 193 LEU B O 1
ATOM 622 N N . ALA B 2 32 ? 2.726 -6.269 6.549 1.00 25.40 194 ALA B N 1
ATOM 623 C CA . ALA B 2 32 ? 3.470 -7.526 6.434 1.00 27.27 194 ALA B CA 1
ATOM 624 C C . ALA B 2 32 ? 4.731 -7.350 5.594 1.00 30.55 194 ALA B C 1
ATOM 625 O O . ALA B 2 32 ? 5.805 -7.813 5.982 1.00 33.19 194 ALA B O 1
ATOM 627 N N . ILE B 2 33 ? 4.637 -6.666 4.453 1.00 33.86 195 ILE B N 1
ATOM 628 C CA . ILE B 2 33 ? 5.835 -6.516 3.634 1.00 32.14 195 ILE B CA 1
ATOM 629 C C . ILE B 2 33 ? 6.805 -5.512 4.248 1.00 29.72 195 ILE B C 1
ATOM 630 O O . ILE B 2 33 ? 8.020 -5.602 4.024 1.00 31.99 195 ILE B O 1
ATOM 635 N N . THR B 2 34 ? 6.319 -4.582 5.071 1.00 28.70 196 THR B N 1
ATOM 636 C CA . THR B 2 34 ? 7.249 -3.764 5.846 1.00 33.80 196 THR B CA 1
ATOM 637 C C . THR B 2 34 ? 7.967 -4.596 6.910 1.00 34.46 196 THR B C 1
ATOM 638 O O . THR B 2 34 ? 9.169 -4.414 7.150 1.00 32.30 196 THR B O 1
ATOM 642 N N . GLN B 2 35 ? 7.258 -5.522 7.547 1.00 32.65 197 GLN B N 1
ATOM 643 C CA . GLN B 2 35 ? 7.905 -6.366 8.541 1.00 41.49 197 GLN B CA 1
ATOM 644 C C . GLN B 2 35 ? 9.012 -7.202 7.908 1.00 37.95 197 GLN B C 1
ATOM 645 O O . GLN B 2 35 ? 10.122 -7.287 8.445 1.00 43.66 197 GLN B O 1
ATOM 651 N N . GLU B 2 36 ? 8.751 -7.772 6.771 1.00 31.78 198 GLU B N 1
ATOM 652 C CA . GLU B 2 36 ? 9.761 -8.585 6.098 1.00 36.80 198 GLU B CA 1
ATOM 653 C C . GLU B 2 36 ? 10.817 -7.698 5.461 1.00 41.03 198 GLU B C 1
ATOM 654 O O . GLU B 2 36 ? 11.900 -8.097 5.414 1.00 38.50 198 GLU B O 1
ATOM 660 N N . ALA B 2 37 ? 10.517 -6.510 5.102 1.00 37.76 199 ALA B N 1
ATOM 661 C CA . ALA B 2 37 ? 11.542 -5.642 4.537 1.00 48.87 199 ALA B CA 1
ATOM 662 C C . ALA B 2 37 ? 12.612 -5.292 5.566 1.00 52.03 199 ALA B C 1
ATOM 663 O O . ALA B 2 37 ? 13.741 -4.959 5.194 1.00 46.20 199 ALA B O 1
ATOM 665 N N . SER B 2 38 ? 12.275 -5.341 6.855 1.00 50.94 200 SER B N 1
ATOM 666 C CA . SER B 2 38 ? 13.232 -4.995 7.895 1.00 54.97 200 SER B CA 1
ATOM 667 C C . SER B 2 38 ? 14.148 -6.155 8.257 1.00 57.01 200 SER B C 1
ATOM 668 O O . SER B 2 38 ? 15.154 -5.938 8.943 1.00 50.90 200 SER B O 1
ATOM 671 N N . ASP B 2 39 ? 13.835 -7.364 7.782 1.00 46.72 201 ASP B N 1
ATOM 672 C CA . ASP B 2 39 ? 14.491 -8.558 8.296 1.00 53.72 201 ASP B CA 1
ATOM 673 C C . ASP B 2 39 ? 15.982 -8.550 8.001 1.00 60.15 201 ASP B C 1
ATOM 674 O O . ASP B 2 39 ? 16.785 -8.923 8.862 1.00 65.94 201 ASP B O 1
ATOM 679 N N . THR B 2 40 ? 16.344 -8.121 6.822 1.00 64.74 202 THR B N 1
ATOM 680 C CA . THR B 2 40 ? 17.748 -8.115 6.365 1.00 73.93 202 THR B CA 1
ATOM 681 C C . THR B 2 40 ? 18.560 -7.117 7.177 1.00 77.24 202 THR B C 1
ATOM 682 O O . THR B 2 40 ? 19.658 -7.444 7.534 1.00 76.77 202 THR B O 1
ATOM 686 N N . SER B 2 41 ? 18.037 -5.947 7.387 1.00 70.39 203 SER B N 1
ATOM 687 C CA . SER B 2 41 ? 18.731 -4.949 8.193 1.00 71.24 203 SER B CA 1
ATOM 688 C C . SER B 2 41 ? 18.868 -5.430 9.630 1.00 74.51 203 SER B C 1
ATOM 689 O O . SER B 2 41 ? 19.946 -5.325 10.231 1.00 74.87 203 SER B O 1
ATOM 692 N N . TRP B 2 42 ? 17.783 -5.985 10.180 1.00 69.11 204 TRP B N 1
ATOM 693 C CA . TRP B 2 42 ? 17.802 -6.496 11.546 1.00 67.70 204 TRP B CA 1
ATOM 694 C C . TRP B 2 42 ? 18.819 -7.624 11.697 1.00 61.90 204 TRP B C 1
ATOM 695 O O . TRP B 2 42 ? 19.554 -7.676 12.693 1.00 56.50 204 TRP B O 1
ATOM 706 N N . GLN B 2 43 ? 18.890 -8.524 10.708 1.00 68.88 205 GLN B N 1
ATOM 707 C CA . GLN B 2 43 ? 19.883 -9.597 10.743 1.00 75.20 205 GLN B CA 1
ATOM 708 C C . GLN B 2 43 ? 21.301 -9.036 10.706 1.00 79.54 205 GLN B C 1
ATOM 709 O O . GLN B 2 43 ? 22.199 -9.554 11.376 1.00 73.72 205 GLN B O 1
ATOM 715 N N . ALA B 2 44 ? 21.518 -7.964 9.938 1.00 87.95 206 ALA B N 1
ATOM 716 C CA . ALA B 2 44 ? 22.844 -7.362 9.842 1.00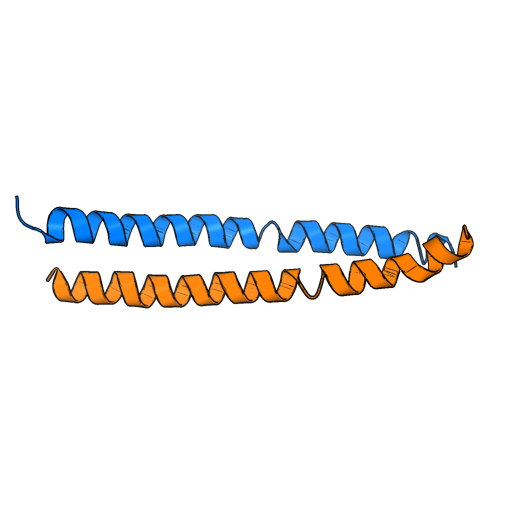 89.10 206 ALA B CA 1
ATOM 717 C C . ALA B 2 44 ? 23.340 -6.821 11.180 1.00 87.83 206 ALA B C 1
ATOM 718 O O . ALA B 2 44 ? 24.550 -6.658 11.361 1.00 87.62 206 ALA B O 1
ATOM 720 N N . LEU B 2 45 ? 22.439 -6.534 12.117 1.00 86.30 207 LEU B N 1
ATOM 721 C CA . LEU B 2 45 ? 22.823 -6.102 13.454 1.00 99.33 207 LEU B CA 1
ATOM 722 C C . LEU B 2 45 ? 22.878 -7.253 14.449 1.00 105.63 207 LEU B C 1
ATOM 723 O O . LEU B 2 45 ? 23.289 -7.038 15.594 1.00 111.33 207 LEU B O 1
ATOM 725 N N . ILE B 2 46 ? 22.487 -8.457 14.029 1.00 111.40 208 ILE B N 1
ATOM 726 C CA . ILE B 2 46 ? 22.396 -9.645 14.881 1.00 106.55 208 ILE B CA 1
ATOM 727 C C . ILE B 2 46 ? 21.467 -9.394 16.062 1.00 101.46 208 ILE B C 1
ATOM 728 O O . ILE B 2 46 ? 20.382 -9.969 16.133 1.00 100.24 208 ILE B O 1
#

Secondary structure (DSSP, 8-state):
--HHHHHHHHHHHHHHHHHHHHHHHHHHHHHHHHHHHHHHHHHHHT-/-HHHHHHHHHHHHHHHHHHHHHHHHHHHHHHHHHHHHTHHHHHHT-

Organism: Homo sapiens (NCBI:txid9606)

Foldseek 3Di:
DDDVVVVVVVVVVVVVVVVVVVVVVVVVVVVVVVVVVVVVVVVVVVD/DVVVVVVVVVVVVVVVVVVVVVVVVVVVVVVVVVVVVCPVVVVVVD

Solvent-accessible surface area: 7105 Å² total; per-residue (Å²): 156,154,66,72,56,63,80,30,79,96,9,39,60,99,8,94,143,29,118,90,90,12,56,52,3,99,75,79,30,97,127,8,37,64,91,50,181,157,24,24,56,120,79,71,95,71,147,120,68,129,68,86,42,64,55,58,88,124,45,11,116,96,66,82,123,53,26,87,116,35,90,32,61,21,102,151,31,91,40,78,11,126,108,6,35,69,77,42,165,128,92,78,177